Protein AF-A0A537X5Q4-F1 (afdb_monomer_lite)

Structure (mmCIF, N/CA/C/O backbone):
data_AF-A0A537X5Q4-F1
#
_entry.id   AF-A0A537X5Q4-F1
#
loop_
_atom_site.group_PDB
_atom_site.id
_atom_site.type_symbol
_atom_site.label_atom_id
_atom_site.label_alt_id
_atom_site.label_comp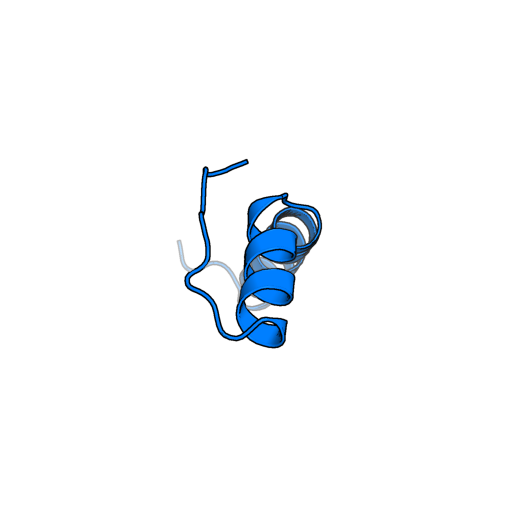_id
_atom_site.label_asym_id
_atom_site.label_entity_id
_atom_site.label_seq_id
_atom_site.pdbx_PDB_ins_code
_atom_site.Cartn_x
_atom_site.Cartn_y
_atom_site.Cartn_z
_atom_site.occupancy
_atom_site.B_iso_or_equiv
_atom_site.auth_seq_id
_atom_site.auth_comp_id
_atom_site.auth_asym_id
_atom_site.auth_atom_id
_atom_site.pdbx_PDB_model_num
ATOM 1 N N . GLU A 1 1 ? 7.678 -7.744 -25.530 1.00 49.34 1 GLU A N 1
ATOM 2 C CA . GLU A 1 1 ? 8.364 -6.454 -25.722 1.00 49.34 1 GLU A CA 1
ATOM 3 C C . GLU A 1 1 ? 9.089 -6.121 -24.434 1.00 49.34 1 GLU A C 1
ATOM 5 O O . GLU A 1 1 ? 8.429 -5.994 -23.410 1.00 49.34 1 GLU A O 1
ATOM 10 N N . ASP A 1 2 ? 10.421 -6.078 -24.465 1.00 58.38 2 ASP A N 1
ATOM 11 C CA . ASP A 1 2 ? 11.218 -5.542 -23.361 1.00 58.38 2 ASP A CA 1
ATOM 12 C C . ASP A 1 2 ? 11.065 -4.021 -23.379 1.00 58.38 2 ASP A C 1
ATOM 14 O O . ASP A 1 2 ? 11.701 -3.320 -24.169 1.00 58.38 2 ASP A O 1
ATOM 18 N N . SER A 1 3 ? 10.157 -3.506 -22.554 1.00 64.19 3 SER A N 1
ATOM 19 C CA . SER A 1 3 ? 10.047 -2.069 -22.329 1.00 64.19 3 SER A CA 1
ATOM 20 C C . SER A 1 3 ? 11.387 -1.562 -21.797 1.00 64.19 3 SER A C 1
ATOM 22 O O . SER A 1 3 ? 11.893 -2.075 -20.798 1.00 64.19 3 SER A O 1
ATOM 24 N N . ALA A 1 4 ? 11.977 -0.560 -22.454 1.00 85.50 4 ALA A N 1
ATOM 25 C CA . ALA A 1 4 ? 13.204 0.066 -21.972 1.00 85.50 4 ALA A CA 1
ATOM 26 C C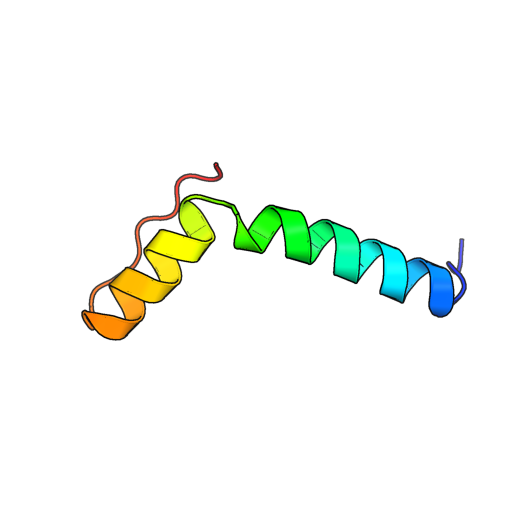 . ALA A 1 4 ? 13.018 0.525 -20.514 1.00 85.50 4 ALA A C 1
ATOM 28 O O . ALA A 1 4 ? 11.963 1.055 -20.169 1.00 85.50 4 ALA A O 1
ATOM 29 N N . LEU A 1 5 ? 14.039 0.346 -19.668 1.00 83.56 5 LEU A N 1
ATOM 30 C CA . LEU A 1 5 ? 13.990 0.639 -18.226 1.00 83.56 5 LEU 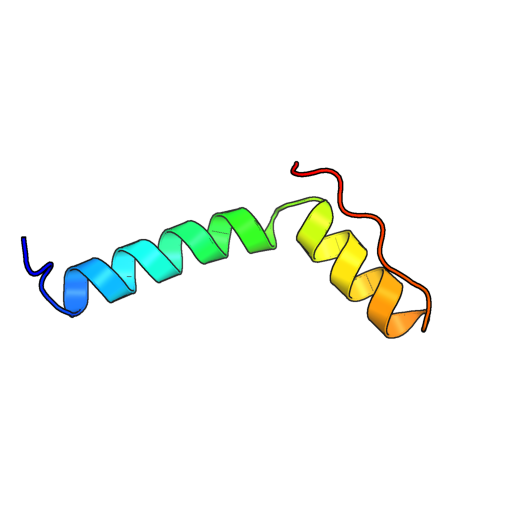A CA 1
ATOM 31 C C . LEU A 1 5 ? 13.357 2.006 -17.908 1.00 83.56 5 LEU A C 1
ATOM 33 O O . LEU A 1 5 ? 12.553 2.125 -16.991 1.00 83.56 5 LEU A O 1
ATOM 37 N N . THR A 1 6 ? 13.671 3.025 -18.706 1.00 83.94 6 THR A N 1
ATOM 38 C CA . THR A 1 6 ? 13.101 4.372 -18.583 1.00 83.94 6 THR A CA 1
ATOM 39 C C . THR A 1 6 ? 11.578 4.388 -18.732 1.00 83.94 6 THR A C 1
ATOM 41 O O . THR A 1 6 ? 10.895 5.009 -17.926 1.00 83.94 6 THR A O 1
ATOM 44 N N . VAL A 1 7 ? 11.034 3.654 -19.706 1.00 86.50 7 VAL A N 1
ATOM 45 C CA . VAL A 1 7 ? 9.585 3.553 -19.945 1.00 86.50 7 VAL A CA 1
ATOM 46 C C . VAL A 1 7 ? 8.894 2.840 -18.783 1.00 86.50 7 VAL A C 1
ATOM 48 O O . VAL A 1 7 ? 7.808 3.241 -18.370 1.00 86.50 7 VAL A O 1
ATOM 51 N N . ALA A 1 8 ? 9.527 1.808 -18.219 1.00 86.62 8 ALA A N 1
ATOM 52 C CA . ALA A 1 8 ? 8.998 1.113 -17.048 1.00 86.62 8 ALA A CA 1
ATOM 53 C C . ALA A 1 8 ? 8.929 2.039 -15.819 1.00 86.62 8 ALA A C 1
ATOM 55 O O . ALA A 1 8 ? 7.897 2.096 -15.153 1.00 86.62 8 ALA A O 1
ATOM 56 N N . ILE A 1 9 ? 9.981 2.829 -15.577 1.00 88.88 9 ILE A N 1
ATOM 57 C CA . ILE A 1 9 ? 10.035 3.800 -14.472 1.00 88.88 9 ILE A CA 1
ATOM 58 C C . ILE A 1 9 ? 8.944 4.873 -14.617 1.00 88.88 9 ILE A C 1
ATOM 60 O O . ILE A 1 9 ? 8.260 5.206 -13.647 1.00 88.88 9 ILE A O 1
ATOM 64 N N . GLU A 1 10 ? 8.750 5.416 -15.820 1.00 89.06 10 GLU A N 1
ATOM 65 C CA . GLU A 1 10 ? 7.710 6.421 -16.077 1.00 89.06 10 GLU A CA 1
ATOM 66 C C . GLU A 1 10 ? 6.301 5.854 -15.871 1.00 89.06 10 GLU A C 1
ATOM 68 O O . GLU A 1 10 ? 5.445 6.501 -15.254 1.00 89.06 10 GLU A O 1
ATOM 73 N N . LEU A 1 11 ? 6.071 4.622 -16.333 1.00 89.06 11 LEU A N 1
ATOM 74 C CA . LEU A 1 11 ? 4.802 3.926 -16.154 1.00 89.06 11 LEU A CA 1
ATOM 75 C C . LEU A 1 11 ? 4.494 3.698 -14.667 1.00 89.06 11 LEU A C 1
ATOM 77 O O . LEU A 1 11 ? 3.378 3.980 -14.223 1.00 89.06 11 LEU A O 1
ATOM 81 N N . GLU A 1 12 ? 5.478 3.247 -13.887 1.00 88.94 12 GLU A N 1
ATOM 82 C CA . GLU A 1 12 ? 5.347 3.072 -12.437 1.00 88.94 12 GLU A CA 1
ATOM 83 C C . GLU A 1 12 ? 5.033 4.391 -11.729 1.00 88.94 12 GLU A C 1
ATOM 85 O O . GLU A 1 12 ? 4.101 4.448 -10.924 1.00 88.94 12 GLU A O 1
ATOM 90 N N . GLY A 1 13 ? 5.746 5.471 -12.062 1.00 88.31 13 GLY A N 1
ATOM 91 C CA . GLY A 1 13 ? 5.509 6.792 -11.476 1.00 88.31 13 GLY A CA 1
ATOM 92 C C . GLY A 1 13 ? 4.087 7.300 -11.729 1.00 88.31 13 GLY A C 1
ATOM 93 O O . GLY A 1 13 ? 3.421 7.816 -10.825 1.00 88.31 13 GLY A O 1
ATOM 94 N N . HIS A 1 14 ? 3.580 7.097 -12.943 1.00 89.06 14 HIS A N 1
ATOM 95 C CA . HIS A 1 14 ? 2.224 7.484 -13.307 1.00 89.06 14 HIS A CA 1
ATOM 96 C C . HIS A 1 14 ? 1.155 6.621 -12.610 1.00 89.06 14 HIS A C 1
ATOM 98 O O . HIS A 1 14 ? 0.177 7.161 -12.084 1.00 89.06 14 HIS A O 1
ATOM 104 N N . CYS A 1 15 ? 1.349 5.301 -12.532 1.00 86.38 15 CYS A N 1
ATOM 105 C CA . CYS A 1 15 ? 0.462 4.407 -11.783 1.00 86.38 15 CYS A CA 1
ATOM 106 C C . CYS A 1 15 ? 0.457 4.732 -10.280 1.00 86.38 15 CYS A C 1
ATOM 108 O O . CYS A 1 15 ? -0.608 4.778 -9.662 1.00 86.38 15 CYS A O 1
ATOM 110 N N . TYR A 1 16 ? 1.620 5.040 -9.703 1.00 86.88 16 TYR A N 1
ATOM 111 C CA . TYR A 1 16 ? 1.749 5.426 -8.300 1.00 86.88 16 TYR A CA 1
ATOM 112 C C . TYR A 1 16 ? 1.028 6.739 -7.983 1.00 86.88 16 TYR A C 1
ATOM 114 O O . TYR A 1 16 ? 0.350 6.836 -6.963 1.00 86.88 16 TYR A O 1
ATOM 122 N N . SER A 1 17 ? 1.123 7.740 -8.864 1.00 86.81 17 SER A N 1
ATOM 123 C CA . SER A 1 17 ? 0.424 9.019 -8.683 1.00 86.81 17 SER A CA 1
ATOM 124 C C . SER A 1 17 ? -1.094 8.833 -8.567 1.00 86.81 17 SER A C 1
ATOM 126 O O . SER A 1 17 ? -1.726 9.433 -7.695 1.00 86.81 17 SER A O 1
ATOM 128 N N . ARG A 1 18 ? -1.670 7.942 -9.389 1.00 87.12 18 ARG A N 1
ATOM 129 C CA . ARG A 1 18 ? -3.096 7.580 -9.324 1.00 87.12 18 ARG A CA 1
ATOM 130 C C . ARG A 1 18 ? -3.430 6.844 -8.032 1.00 87.12 18 ARG A C 1
ATOM 132 O O . ARG A 1 18 ? -4.363 7.235 -7.340 1.00 87.12 18 ARG A O 1
ATOM 139 N N . LEU A 1 19 ? -2.637 5.829 -7.677 1.00 89.25 19 LEU A N 1
ATOM 140 C CA . LEU A 1 19 ? -2.841 5.066 -6.446 1.00 89.25 19 LEU A CA 1
ATOM 141 C C . LEU A 1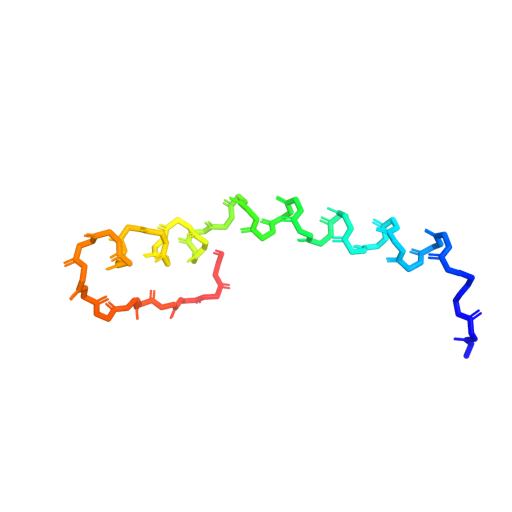 19 ? -2.796 5.979 -5.218 1.00 89.25 19 LEU A C 1
ATOM 143 O O . LEU A 1 19 ? -3.653 5.875 -4.353 1.00 89.25 19 LEU A O 1
ATOM 147 N N . ARG A 1 20 ? -1.859 6.926 -5.156 1.00 91.00 20 ARG A N 1
ATOM 148 C CA . ARG A 1 20 ? -1.719 7.850 -4.023 1.00 91.00 20 ARG A CA 1
ATOM 149 C C . ARG A 1 20 ? -2.943 8.744 -3.799 1.00 91.00 20 ARG A C 1
ATOM 151 O O . ARG A 1 20 ? -3.148 9.213 -2.683 1.00 91.00 20 ARG A O 1
ATOM 158 N N . GLN A 1 21 ? -3.724 9.000 -4.845 1.00 90.19 21 GLN A N 1
ATOM 159 C CA . GLN A 1 21 ? -4.952 9.796 -4.776 1.00 90.19 21 GLN A CA 1
ATOM 160 C C . GLN A 1 21 ? -6.207 8.943 -4.530 1.00 90.19 21 GLN A C 1
ATOM 162 O O . GLN A 1 21 ? -7.276 9.510 -4.315 1.00 90.19 21 GLN A O 1
ATOM 167 N N . SER A 1 22 ? -6.083 7.613 -4.558 1.00 93.00 22 SER A N 1
ATOM 168 C CA . SER A 1 22 ? -7.195 6.681 -4.344 1.00 93.00 22 SER A CA 1
ATOM 169 C C . SER A 1 22 ? -7.710 6.700 -2.905 1.00 93.00 22 SER A C 1
ATOM 171 O O . SER A 1 22 ? -6.980 7.028 -1.957 1.00 93.00 22 SER A O 1
ATOM 173 N N . GLU A 1 23 ? -8.969 6.298 -2.736 1.00 93.19 23 GLU A N 1
ATOM 174 C CA . GLU A 1 23 ? -9.576 6.153 -1.412 1.00 93.19 23 GLU A CA 1
ATOM 175 C C . GLU A 1 23 ? -8.891 5.022 -0.635 1.00 93.19 23 GLU A C 1
ATOM 177 O O . GLU A 1 23 ? -8.645 5.147 0.565 1.00 93.19 23 GLU A O 1
ATOM 182 N N . ASP A 1 24 ? -8.483 3.966 -1.341 1.00 94.62 24 ASP A N 1
ATOM 183 C CA . ASP A 1 24 ? -7.806 2.803 -0.768 1.00 94.62 24 ASP A CA 1
ATOM 184 C C . ASP A 1 24 ? -6.420 3.135 -0.205 1.00 94.62 24 ASP A C 1
ATOM 186 O O . ASP A 1 24 ? -6.037 2.622 0.851 1.00 94.62 24 ASP A O 1
ATOM 190 N N . PHE A 1 25 ? -5.664 4.021 -0.861 1.00 94.44 25 PHE A N 1
ATOM 191 C CA . PHE A 1 25 ? -4.382 4.476 -0.322 1.00 94.44 25 PHE A CA 1
ATOM 192 C C . PHE A 1 25 ? -4.577 5.246 0.983 1.00 94.44 25 PHE A C 1
ATOM 194 O O . PHE A 1 25 ? -3.875 4.998 1.967 1.00 94.44 25 PHE A O 1
ATOM 201 N N . LYS A 1 26 ? -5.560 6.150 1.015 1.00 94.88 26 LYS A N 1
ATOM 202 C CA . LYS A 1 26 ? -5.901 6.907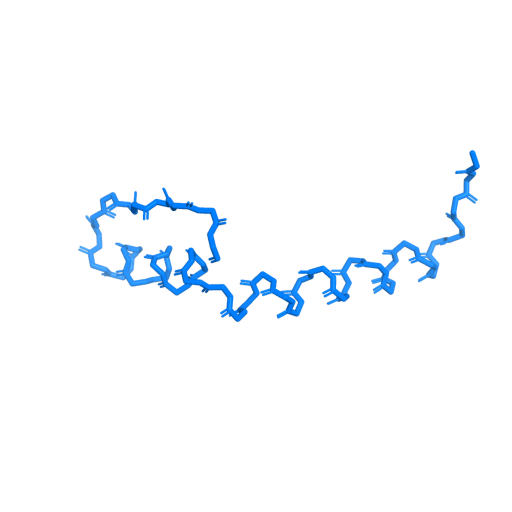 2.221 1.00 94.88 26 LYS A CA 1
ATOM 203 C C . LYS A 1 26 ? -6.362 5.979 3.352 1.00 94.88 26 LYS A C 1
ATOM 205 O O . LYS A 1 26 ? -5.837 6.075 4.459 1.00 94.88 26 LYS A O 1
ATOM 210 N N . GLU A 1 27 ? -7.277 5.057 3.070 1.00 96.94 27 GLU A N 1
ATOM 211 C CA . GLU A 1 27 ? -7.784 4.067 4.028 1.00 96.94 27 GLU A CA 1
ATOM 212 C C . GLU A 1 27 ? -6.662 3.182 4.579 1.00 96.94 27 GLU A C 1
ATOM 214 O O . GLU A 1 27 ? -6.604 2.946 5.784 1.00 96.94 27 GLU A O 1
ATOM 219 N N . GLY A 1 28 ? -5.726 2.740 3.733 1.00 95.94 28 GLY A N 1
ATOM 220 C CA . GLY A 1 28 ? -4.560 1.973 4.167 1.00 95.94 28 GLY A CA 1
ATOM 221 C C . GLY A 1 28 ? -3.696 2.736 5.176 1.00 95.94 28 GLY A C 1
ATOM 222 O O . GLY A 1 28 ? -3.301 2.177 6.202 1.00 95.94 28 GLY A O 1
ATOM 223 N N . VAL A 1 29 ? -3.450 4.027 4.931 1.00 96.56 29 VAL A N 1
ATOM 224 C CA . VAL A 1 29 ? -2.677 4.892 5.840 1.00 96.56 29 VAL A CA 1
ATOM 225 C C . VAL A 1 29 ? -3.428 5.141 7.149 1.00 96.56 29 VAL A C 1
ATOM 227 O O . VAL A 1 29 ? -2.841 5.050 8.230 1.00 96.56 29 VAL A O 1
ATOM 230 N N . GLU A 1 30 ? -4.721 5.451 7.083 1.00 97.06 30 GLU A N 1
ATOM 231 C CA . GLU A 1 30 ? -5.542 5.701 8.271 1.00 97.06 30 GLU A CA 1
ATOM 232 C C . GLU A 1 30 ? -5.690 4.441 9.129 1.00 97.06 30 GLU A C 1
ATOM 234 O O . GLU A 1 30 ? -5.525 4.496 10.350 1.00 97.06 30 GLU A O 1
ATOM 239 N N . ALA A 1 31 ? -5.939 3.291 8.502 1.00 97.25 31 ALA A N 1
ATOM 240 C CA . ALA A 1 31 ? -6.051 2.006 9.175 1.00 97.25 31 ALA A CA 1
ATOM 241 C C . ALA A 1 31 ? -4.736 1.583 9.843 1.00 97.25 31 ALA A C 1
ATOM 243 O O . ALA A 1 31 ? -4.756 1.131 10.991 1.00 97.25 31 ALA A O 1
ATOM 244 N N . PHE A 1 32 ? -3.599 1.795 9.168 1.00 97.00 32 PHE A N 1
ATOM 245 C CA . PHE A 1 32 ? -2.273 1.533 9.726 1.00 97.00 32 PHE A CA 1
ATOM 246 C C . PHE A 1 32 ? -2.011 2.372 10.982 1.00 97.00 32 PHE A C 1
ATOM 248 O O . PHE A 1 32 ? -1.659 1.825 12.029 1.00 97.00 32 PHE A O 1
ATOM 255 N N . ASN A 1 33 ? -2.255 3.685 10.912 1.00 97.56 33 ASN A N 1
ATOM 256 C CA . ASN A 1 33 ? -2.094 4.580 12.061 1.00 97.56 33 ASN A CA 1
ATOM 257 C C . ASN A 1 33 ? -3.036 4.217 13.219 1.00 97.56 33 ASN A C 1
ATOM 259 O O . ASN A 1 33 ? -2.627 4.220 14.379 1.00 97.56 33 ASN A O 1
ATOM 263 N N . ALA A 1 34 ? -4.282 3.854 12.910 1.00 97.31 34 ALA A N 1
ATOM 264 C CA . ALA A 1 34 ? -5.278 3.440 13.895 1.00 97.31 34 ALA A CA 1
ATOM 265 C C . ALA A 1 34 ? -5.116 1.983 14.380 1.00 97.31 34 ALA A C 1
ATOM 267 O O . ALA A 1 34 ? -5.900 1.542 15.219 1.00 97.31 34 ALA A O 1
ATOM 268 N N . LYS A 1 35 ? -4.124 1.230 13.874 1.00 97.00 35 LYS A N 1
ATOM 269 C CA . LYS A 1 35 ? -3.882 -0.195 14.184 1.00 97.00 35 LYS A CA 1
ATOM 270 C C . LYS A 1 35 ? -5.126 -1.077 14.010 1.00 97.00 35 LYS A C 1
ATOM 272 O O . LYS A 1 35 ? -5.373 -1.991 14.797 1.00 97.00 35 LYS A O 1
ATOM 277 N N . ARG A 1 36 ? -5.912 -0.799 12.972 1.00 97.75 36 ARG A N 1
ATOM 278 C CA . ARG A 1 36 ? -7.116 -1.553 12.596 1.00 97.75 36 ARG A CA 1
ATOM 279 C C . ARG A 1 36 ? -6.927 -2.193 11.217 1.00 97.75 36 ARG A C 1
ATOM 281 O O . ARG A 1 36 ? -6.104 -1.710 10.441 1.00 97.75 36 ARG A O 1
ATOM 288 N N . PRO A 1 37 ? -7.686 -3.244 10.868 1.00 97.06 37 PRO A N 1
ATOM 289 C CA . PRO A 1 37 ? -7.700 -3.741 9.497 1.00 97.06 37 PRO A CA 1
ATOM 290 C C . PRO A 1 37 ? -8.246 -2.671 8.536 1.00 97.06 37 PRO A C 1
ATOM 292 O O . PRO A 1 37 ? -9.220 -1.977 8.853 1.00 97.06 37 PRO A O 1
ATOM 295 N N . ALA A 1 38 ? -7.603 -2.545 7.376 1.00 95.75 38 ALA A N 1
ATOM 296 C CA . ALA A 1 38 ? -8.025 -1.664 6.290 1.00 95.75 38 ALA A CA 1
ATOM 297 C C . ALA A 1 38 ? -9.183 -2.284 5.492 1.00 95.75 38 ALA A C 1
ATOM 299 O O . ALA A 1 38 ? -9.262 -3.507 5.350 1.00 95.75 38 ALA A O 1
ATOM 300 N N . LYS A 1 39 ? -10.074 -1.443 4.962 1.00 95.81 39 LYS A N 1
ATOM 301 C CA . LYS A 1 39 ? -11.207 -1.844 4.117 1.00 95.81 39 LYS A CA 1
ATOM 302 C C . LYS A 1 39 ? -11.036 -1.326 2.691 1.00 95.81 39 LYS A C 1
ATOM 304 O O . LYS A 1 39 ? -11.516 -0.248 2.365 1.00 95.81 39 LYS A O 1
ATOM 309 N N . PHE A 1 40 ? -10.389 -2.119 1.848 1.00 95.25 40 PHE A N 1
ATOM 310 C CA . PHE A 1 40 ? -10.186 -1.770 0.442 1.00 95.25 40 PHE A CA 1
ATOM 311 C C . PHE A 1 40 ? -11.449 -2.018 -0.393 1.00 95.25 40 PHE A C 1
ATOM 313 O O . PHE A 1 40 ? -12.102 -3.054 -0.237 1.00 95.25 40 PHE A O 1
ATOM 320 N N . ILE A 1 41 ? -11.781 -1.077 -1.277 1.00 93.12 41 ILE A N 1
ATOM 321 C CA . ILE A 1 41 ? -12.972 -1.109 -2.143 1.00 93.12 41 ILE A CA 1
ATOM 322 C C . ILE A 1 41 ? -12.649 -0.984 -3.640 1.00 93.12 41 ILE A C 1
ATOM 324 O O . ILE A 1 41 ? -13.550 -1.153 -4.463 1.00 93.12 41 ILE A O 1
ATOM 328 N N . GLY A 1 42 ? -11.392 -0.715 -4.003 1.00 87.06 42 GLY A N 1
ATOM 329 C CA . GLY A 1 42 ? -10.914 -0.636 -5.383 1.00 87.06 42 GLY A CA 1
ATOM 330 C C . GLY A 1 42 ? -11.275 0.661 -6.111 1.00 87.06 42 GLY A C 1
ATOM 33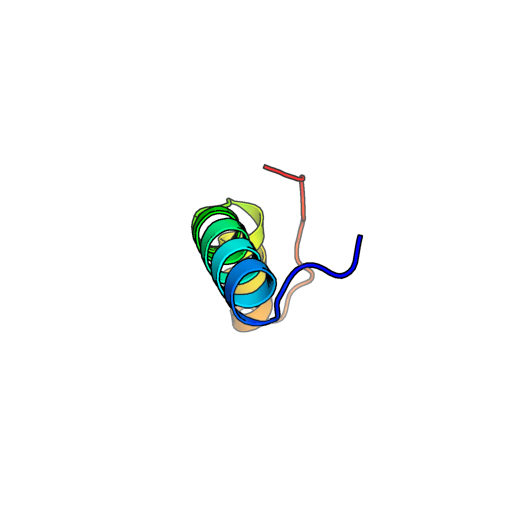1 O O . GLY A 1 42 ? -11.540 0.602 -7.313 1.00 87.06 42 GLY A O 1
ATOM 332 N N . ARG A 1 43 ? -11.340 1.802 -5.408 1.00 72.56 43 ARG A N 1
ATOM 333 C CA . ARG A 1 43 ? -11.663 3.125 -5.982 1.00 72.56 43 ARG A CA 1
ATOM 334 C C . ARG A 1 43 ? -10.550 4.145 -5.790 1.00 72.56 43 ARG A C 1
ATOM 336 O O . ARG A 1 43 ? -10.019 4.252 -4.661 1.00 72.56 43 ARG A O 1
#

Radius of gyration: 14.17 Å; chains: 1; bounding box: 27×16×40 Å

pLDDT: mean 88.98, std 10.22, range [49.34, 97.75]

Foldseek 3Di:
DPDDPVRVVVVVVVVVVVVCPDPQVVQVVVCVVVVHDGDDDPD

Secondary structure (DSSP, 8-state):
----HHHHHHHHHHHHHHHHHSHHHHHHHHHHHTTS-------

Sequence (43 aa):
EDSALTVAIELEGHCYSRLRQSEDFKEGVEAFNAKRPAKFIGR